Protein AF-A0A929D8M7-F1 (afdb_monomer_lite)

Sequence (60 aa):
MGIPYYPGCTLSTKAKGYDRSGRAVAKALGLELEELPEWQCCGATFPLMLDDSMALIAPT

Radius of gyration: 15.03 Å; chains: 1; bounding box: 38×21×31 Å

Foldseek 3Di:
DADEDDCADCCVPPVVVVVVVVCVVCVVVVHHYDYDPDDDHPPDDDPPDPPVVVVVPPDD

Structure (mmCIF, N/CA/C/O backbone):
data_AF-A0A929D8M7-F1
#
_entry.id   AF-A0A929D8M7-F1
#
loop_
_atom_site.group_PDB
_atom_site.id
_atom_site.type_symbol
_atom_site.label_atom_id
_atom_site.label_alt_id
_atom_site.label_comp_id
_atom_site.label_asym_id
_atom_site.label_entity_id
_atom_site.label_seq_id
_atom_site.pdbx_PDB_ins_code
_atom_site.Cartn_x
_atom_site.Cartn_y
_atom_site.Cartn_z
_atom_site.occupancy
_atom_site.B_iso_or_equiv
_atom_site.auth_seq_id
_atom_site.auth_comp_id
_atom_site.auth_asym_id
_atom_site.auth_atom_id
_atom_site.pdbx_PDB_model_num
ATOM 1 N N . MET A 1 1 ? -11.736 -5.404 15.818 1.00 63.06 1 MET A N 1
ATOM 2 C CA . MET A 1 1 ? -10.451 -4.678 15.822 1.00 63.06 1 MET A CA 1
ATOM 3 C C . MET A 1 1 ? -9.904 -4.796 14.412 1.00 63.06 1 MET A C 1
ATOM 5 O O . MET A 1 1 ? -9.756 -5.927 13.964 1.00 63.06 1 MET A O 1
ATOM 9 N N . GLY A 1 2 ? -9.793 -3.684 13.682 1.00 83.88 2 GLY A N 1
ATOM 10 C CA . GLY A 1 2 ? -9.355 -3.683 12.282 1.00 83.88 2 GLY A CA 1
ATOM 11 C C . GLY A 1 2 ? -7.876 -4.042 12.152 1.00 83.88 2 GLY A C 1
ATOM 12 O O . GLY A 1 2 ? -7.112 -3.915 13.110 1.00 83.88 2 GLY A O 1
ATOM 13 N N . ILE A 1 3 ? -7.478 -4.531 10.983 1.00 92.19 3 ILE A N 1
ATOM 14 C CA . ILE A 1 3 ? -6.078 -4.800 10.655 1.00 92.19 3 ILE A CA 1
ATOM 15 C C . ILE A 1 3 ? -5.462 -3.489 10.156 1.00 92.19 3 ILE A C 1
ATOM 17 O O . ILE A 1 3 ? -5.986 -2.923 9.193 1.00 92.19 3 ILE A O 1
ATOM 21 N N . PRO A 1 4 ? -4.359 -3.008 10.759 1.00 93.94 4 PRO A N 1
ATOM 22 C CA . PRO A 1 4 ? -3.698 -1.797 10.300 1.00 93.94 4 PRO A CA 1
ATOM 23 C C . PRO A 1 4 ? -3.155 -1.996 8.883 1.00 93.94 4 PRO A C 1
ATOM 25 O O . PRO A 1 4 ? -2.465 -2.973 8.589 1.00 93.94 4 PRO A O 1
ATOM 28 N N . TYR A 1 5 ? -3.470 -1.053 8.005 1.00 94.94 5 TYR A N 1
ATOM 29 C CA . TYR A 1 5 ? -3.152 -1.095 6.589 1.00 94.94 5 TYR A CA 1
ATOM 30 C C . TYR A 1 5 ? -2.195 0.034 6.211 1.00 94.94 5 TYR A C 1
ATOM 32 O O . TYR A 1 5 ? -2.448 1.212 6.467 1.00 94.94 5 TYR A O 1
ATOM 40 N N . TYR A 1 6 ? -1.095 -0.347 5.569 1.00 95.19 6 TYR A N 1
ATOM 41 C CA . TYR A 1 6 ? -0.087 0.552 5.026 1.00 95.19 6 TYR A CA 1
ATOM 42 C C . TYR A 1 6 ? -0.101 0.445 3.493 1.00 9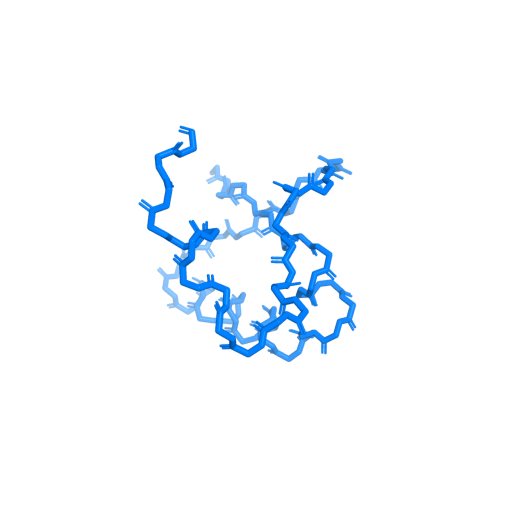5.19 6 TYR A C 1
ATOM 44 O O . TYR A 1 6 ? 0.423 -0.534 2.956 1.00 95.19 6 TYR A O 1
ATOM 52 N N . PRO A 1 7 ? -0.680 1.414 2.762 1.00 93.88 7 PRO A N 1
ATOM 53 C CA . PRO A 1 7 ? -0.624 1.407 1.299 1.00 93.88 7 PRO A CA 1
ATOM 54 C C . PRO A 1 7 ? 0.766 1.792 0.771 1.00 93.88 7 PRO A C 1
ATOM 56 O O . PRO A 1 7 ? 1.170 1.388 -0.319 1.00 93.88 7 PRO A O 1
ATOM 59 N N . GLY A 1 8 ? 1.521 2.598 1.520 1.00 94.19 8 GLY A N 1
ATOM 60 C CA . GLY A 1 8 ? 2.770 3.185 1.044 1.00 94.19 8 GLY A CA 1
ATOM 61 C C . GLY A 1 8 ? 2.579 4.107 -0.168 1.00 94.19 8 GLY A C 1
ATOM 62 O O . GLY A 1 8 ? 1.472 4.337 -0.666 1.00 94.19 8 GLY A O 1
ATOM 63 N N . CYS A 1 9 ? 3.675 4.681 -0.665 1.00 93.31 9 CYS A N 1
ATOM 64 C CA . CYS A 1 9 ? 3.616 5.702 -1.714 1.00 93.31 9 CYS A CA 1
ATOM 65 C C . CYS A 1 9 ? 3.143 5.146 -3.070 1.00 93.31 9 CYS A C 1
ATOM 67 O O . CYS A 1 9 ? 2.380 5.809 -3.775 1.00 93.31 9 CYS A O 1
ATOM 69 N N . THR A 1 10 ? 3.546 3.927 -3.435 1.00 93.12 10 THR A N 1
ATOM 70 C CA . THR A 1 10 ? 3.257 3.339 -4.750 1.00 93.12 10 THR A CA 1
ATOM 71 C C . THR A 1 10 ? 1.775 3.034 -4.942 1.00 93.12 10 THR A C 1
ATOM 73 O O . THR A 1 10 ? 1.199 3.504 -5.925 1.00 93.12 10 THR A O 1
ATOM 76 N N . LEU A 1 11 ? 1.131 2.308 -4.019 1.00 94.88 11 LEU A N 1
ATOM 77 C CA . LEU A 1 11 ? -0.306 2.003 -4.107 1.00 94.88 11 LEU A CA 1
ATOM 78 C C . LEU A 1 11 ? -1.152 3.275 -3.958 1.00 94.88 11 LEU A C 1
ATOM 80 O O . LEU A 1 11 ? -2.153 3.419 -4.659 1.00 94.88 11 LEU A O 1
ATOM 84 N N . SER A 1 12 ? -0.700 4.241 -3.151 1.00 92.00 12 SER A N 1
ATOM 85 C CA . SER A 1 12 ? -1.391 5.527 -2.973 1.00 92.00 12 SER A CA 1
ATOM 86 C C . SER A 1 12 ? -1.339 6.432 -4.210 1.00 92.00 12 SER A C 1
ATOM 88 O O . SER A 1 12 ? -2.235 7.252 -4.415 1.00 92.00 12 SER A O 1
ATOM 90 N N . THR A 1 13 ? -0.310 6.314 -5.059 1.00 92.06 13 THR A N 1
ATOM 91 C CA . THR A 1 13 ? -0.088 7.242 -6.186 1.00 92.06 13 THR A CA 1
ATOM 92 C C . THR A 1 13 ? -0.222 6.583 -7.558 1.00 92.06 13 THR A C 1
ATOM 94 O O . THR A 1 13 ? -1.119 6.956 -8.316 1.00 92.06 13 THR A O 1
ATOM 97 N N . LYS A 1 14 ? 0.637 5.611 -7.887 1.00 92.31 14 LYS A N 1
ATOM 98 C CA . LYS A 1 14 ? 0.732 4.998 -9.224 1.00 92.31 14 LYS A CA 1
ATOM 99 C C . LYS A 1 14 ? -0.119 3.741 -9.375 1.00 92.31 14 LYS A C 1
ATOM 101 O O . LYS A 1 14 ? -0.710 3.518 -10.425 1.00 92.31 14 LYS A O 1
ATOM 106 N N . ALA A 1 15 ? -0.204 2.934 -8.325 1.00 93.81 15 ALA A N 1
ATOM 107 C CA . ALA A 1 15 ? -0.805 1.605 -8.326 1.00 93.81 15 ALA A CA 1
ATOM 108 C C . ALA A 1 15 ? -2.175 1.572 -7.617 1.00 93.81 15 ALA A C 1
ATOM 110 O O . ALA A 1 15 ? -2.532 0.579 -6.989 1.00 93.81 15 ALA A O 1
ATOM 111 N N . LYS A 1 16 ? -2.980 2.635 -7.754 1.00 95.38 16 LYS A N 1
ATOM 112 C CA . LYS A 1 16 ? -4.301 2.764 -7.100 1.00 95.38 16 LYS A CA 1
ATOM 113 C C . LYS A 1 16 ? -5.274 1.630 -7.439 1.00 95.38 16 LYS A C 1
ATOM 115 O O . LYS A 1 16 ? -6.150 1.308 -6.644 1.00 95.38 16 LYS A O 1
ATOM 120 N N . GLY A 1 17 ? -5.145 1.033 -8.626 1.00 96.75 17 GLY A N 1
ATOM 121 C CA . GLY A 1 17 ? -5.934 -0.141 -9.011 1.00 96.75 17 GLY A CA 1
ATOM 122 C C . GLY A 1 17 ? -5.651 -1.347 -8.112 1.00 96.75 17 GLY A C 1
ATOM 123 O O . GLY A 1 17 ? -6.591 -1.996 -7.663 1.00 96.75 17 GLY A O 1
ATOM 124 N N . TYR A 1 18 ? -4.374 -1.577 -7.788 1.00 95.69 18 TYR A N 1
ATOM 125 C CA . TYR A 1 18 ? -3.948 -2.660 -6.905 1.00 95.69 18 TYR A CA 1
ATOM 126 C C . TYR A 1 18 ? -4.368 -2.429 -5.450 1.00 95.69 18 TYR A C 1
ATOM 128 O O . TYR A 1 18 ? -4.796 -3.376 -4.795 1.00 95.69 18 TYR A O 1
ATOM 136 N N . ASP A 1 19 ? -4.331 -1.180 -4.969 1.00 95.94 19 ASP A N 1
ATOM 137 C CA . ASP A 1 19 ? -4.889 -0.815 -3.656 1.00 95.94 19 ASP A CA 1
ATOM 138 C C . ASP A 1 19 ? -6.370 -1.207 -3.553 1.00 95.94 19 ASP A C 1
ATOM 140 O O . ASP A 1 19 ? -6.780 -1.942 -2.654 1.00 95.94 19 ASP A O 1
ATOM 144 N N . ARG A 1 20 ? -7.171 -0.783 -4.539 1.00 95.62 20 ARG A N 1
ATOM 145 C CA . ARG A 1 20 ? -8.609 -1.075 -4.582 1.00 95.62 20 ARG A CA 1
ATOM 146 C C . ARG A 1 20 ? -8.886 -2.571 -4.649 1.00 95.62 20 ARG A C 1
ATOM 148 O O . ARG A 1 20 ? -9.749 -3.050 -3.916 1.00 95.62 20 ARG A O 1
ATOM 155 N N . SER A 1 21 ? -8.172 -3.308 -5.503 1.00 97.12 21 SER A N 1
ATOM 156 C CA . SER A 1 21 ? -8.349 -4.760 -5.597 1.00 97.12 21 SER A CA 1
ATOM 157 C C . SER A 1 21 ? -7.937 -5.465 -4.307 1.00 97.12 21 SER A C 1
ATOM 159 O O . SE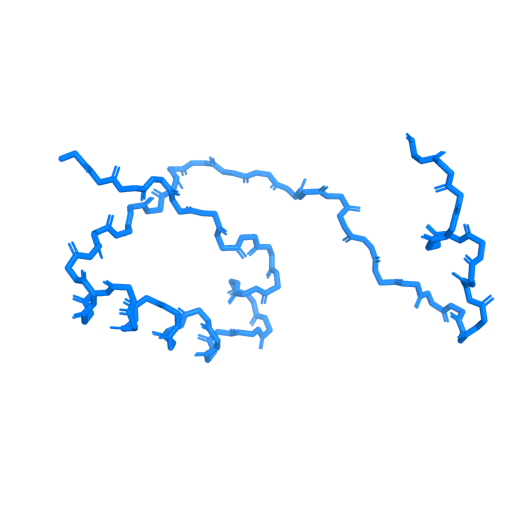R A 1 21 ? -8.653 -6.351 -3.855 1.00 97.12 21 SER A O 1
ATOM 161 N N . GLY A 1 22 ? -6.835 -5.045 -3.678 1.00 95.38 22 GLY A N 1
ATOM 162 C CA . GLY A 1 22 ? -6.361 -5.614 -2.416 1.00 95.38 22 GLY A CA 1
ATOM 163 C C . GLY A 1 22 ? -7.377 -5.433 -1.290 1.00 95.38 22 GLY A C 1
ATOM 164 O O . GLY A 1 22 ? -7.735 -6.399 -0.619 1.00 95.38 22 GLY A O 1
ATOM 165 N N . ARG A 1 23 ? -7.933 -4.224 -1.149 1.00 95.31 23 ARG A N 1
ATOM 166 C CA . ARG A 1 23 ? -8.999 -3.940 -0.174 1.00 95.31 23 ARG A CA 1
ATOM 167 C C . ARG A 1 23 ? -10.283 -4.712 -0.462 1.00 95.31 23 ARG A C 1
ATOM 169 O O . ARG A 1 23 ? -10.913 -5.210 0.466 1.00 95.31 23 ARG A O 1
ATOM 176 N N . ALA A 1 24 ? -10.668 -4.842 -1.733 1.00 96.38 24 ALA A N 1
ATOM 177 C CA . ALA A 1 24 ? -11.848 -5.614 -2.117 1.00 96.38 24 ALA A CA 1
ATOM 178 C C . ALA A 1 24 ? -11.698 -7.103 -1.764 1.00 96.38 24 ALA A C 1
ATOM 180 O O . ALA A 1 24 ? -12.628 -7.698 -1.219 1.00 96.38 24 ALA A O 1
ATOM 181 N N . VAL A 1 25 ? -10.523 -7.687 -2.019 1.00 96.94 25 VAL A N 1
ATOM 182 C CA . VAL A 1 25 ? -10.210 -9.074 -1.644 1.00 96.94 25 VAL A CA 1
ATOM 183 C C . VAL A 1 25 ? -10.190 -9.237 -0.126 1.00 96.94 25 VAL A C 1
ATOM 185 O O . VAL A 1 25 ? -10.807 -10.165 0.385 1.00 96.94 25 VAL A O 1
ATOM 188 N N . ALA A 1 26 ? -9.553 -8.320 0.606 1.00 95.38 26 ALA A N 1
ATOM 189 C CA . ALA A 1 26 ? -9.534 -8.357 2.066 1.00 95.38 26 ALA A CA 1
ATOM 190 C C . ALA A 1 26 ? -10.954 -8.337 2.651 1.00 95.38 26 ALA A C 1
ATOM 192 O O . ALA A 1 26 ? -11.300 -9.199 3.457 1.00 95.38 26 ALA A O 1
ATOM 193 N N . LYS A 1 27 ? -11.819 -7.451 2.143 1.00 95.12 27 LYS A N 1
ATOM 194 C CA . LYS A 1 27 ? -13.232 -7.402 2.528 1.00 95.12 27 LYS A CA 1
ATOM 195 C C . LYS A 1 27 ? -13.969 -8.708 2.214 1.00 95.12 27 LYS A C 1
ATOM 197 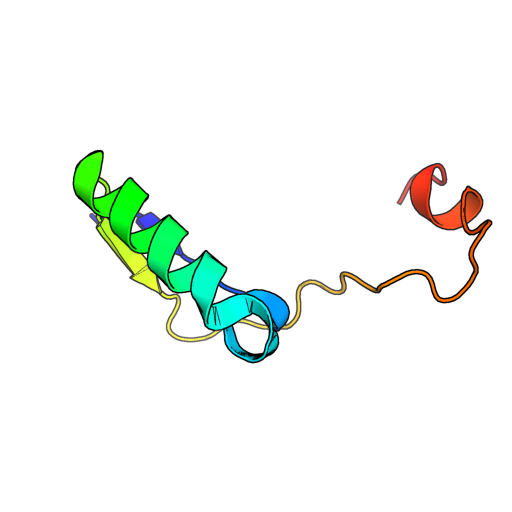O O . LYS A 1 27 ? -14.753 -9.173 3.036 1.00 95.12 27 LYS A O 1
ATOM 202 N N . ALA A 1 28 ? -13.716 -9.314 1.052 1.00 97.06 28 ALA A N 1
ATOM 203 C CA . ALA A 1 28 ? -14.311 -10.601 0.679 1.00 97.06 28 ALA A CA 1
ATOM 204 C C . ALA A 1 28 ? -13.869 -11.752 1.604 1.00 97.06 28 ALA A C 1
ATOM 206 O O . ALA A 1 28 ? -14.633 -12.687 1.823 1.00 97.06 28 ALA A O 1
ATOM 207 N N . LEU A 1 29 ? -12.668 -11.660 2.180 1.00 95.94 29 LEU A N 1
ATOM 208 C CA . LEU A 1 29 ? -12.143 -12.594 3.180 1.00 95.94 29 LEU A CA 1
ATOM 209 C C . LEU A 1 29 ? -12.615 -12.281 4.613 1.00 95.94 29 LEU A C 1
ATOM 211 O O . LEU A 1 29 ? -12.219 -12.974 5.547 1.00 95.94 29 LEU A O 1
ATOM 215 N N . GLY A 1 30 ? -13.448 -11.252 4.805 1.00 94.94 30 GLY A N 1
ATOM 216 C CA . GLY A 1 30 ? -13.908 -10.814 6.126 1.00 94.94 30 GLY A CA 1
ATOM 217 C C . GLY A 1 30 ? -12.852 -10.052 6.932 1.00 94.94 30 GLY A C 1
ATOM 218 O O . GLY A 1 30 ? -12.981 -9.930 8.148 1.00 94.94 30 GLY A O 1
ATOM 219 N N . LEU A 1 31 ? -11.804 -9.552 6.273 1.00 94.81 31 LEU A N 1
ATOM 220 C CA . LEU A 1 31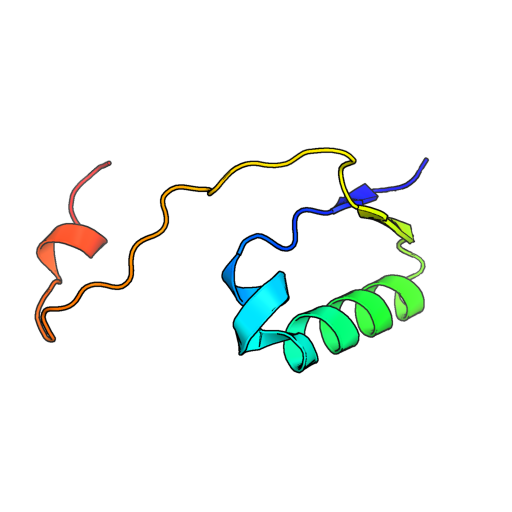 ? -10.763 -8.728 6.878 1.00 94.81 31 LEU A CA 1
ATOM 221 C C . LEU A 1 31 ? -11.120 -7.250 6.707 1.00 94.81 31 LEU A C 1
ATOM 223 O O . LEU A 1 31 ? -11.269 -6.766 5.584 1.00 94.81 31 LEU A O 1
ATOM 227 N N . GLU A 1 32 ? -11.204 -6.528 7.820 1.00 93.19 32 GLU A N 1
ATOM 228 C CA . GLU A 1 32 ? -11.392 -5.078 7.806 1.00 93.19 32 GLU A CA 1
ATOM 229 C C . GLU A 1 32 ? -10.022 -4.394 7.848 1.00 93.19 32 GLU A C 1
ATOM 231 O O . GLU A 1 3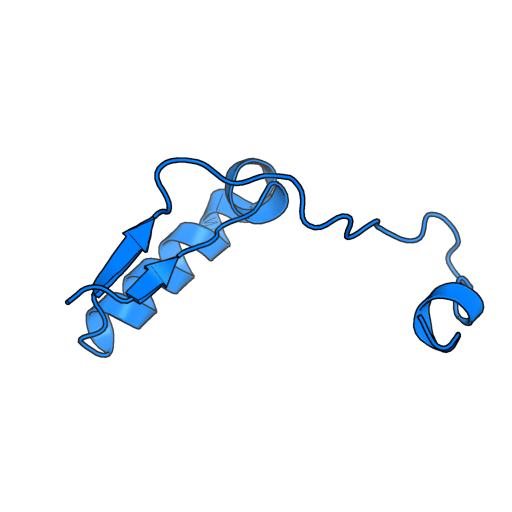2 ? -9.310 -4.492 8.849 1.00 93.19 32 GLU A O 1
ATOM 236 N N . LEU A 1 33 ? -9.640 -3.744 6.747 1.00 94.56 33 LEU A N 1
ATOM 237 C CA . LEU A 1 33 ? -8.378 -3.013 6.624 1.00 94.56 33 LEU A CA 1
ATOM 238 C C . LEU A 1 33 ? -8.579 -1.546 7.011 1.00 94.56 33 LEU A C 1
ATOM 240 O O . LEU A 1 33 ? -9.269 -0.808 6.307 1.00 94.56 33 LEU A O 1
ATOM 244 N N . GLU A 1 34 ? -7.930 -1.118 8.087 1.00 94.56 34 GLU A N 1
ATOM 245 C CA . GLU A 1 34 ? -7.972 0.256 8.584 1.00 94.56 34 GLU A CA 1
ATOM 246 C C . GLU A 1 34 ? -6.656 0.956 8.256 1.00 94.56 34 GLU A C 1
ATOM 248 O O . GLU A 1 34 ? -5.591 0.537 8.706 1.00 94.56 34 GLU A O 1
ATOM 253 N N . GLU A 1 35 ? -6.703 1.999 7.428 1.00 93.19 35 GLU A N 1
ATOM 254 C CA . GLU A 1 35 ? -5.486 2.725 7.071 1.00 93.19 35 GLU A CA 1
ATOM 255 C C . GLU A 1 35 ? -4.921 3.484 8.274 1.00 93.19 35 GLU A C 1
ATOM 257 O O . GLU A 1 35 ? -5.658 4.129 9.019 1.00 93.19 35 GLU A O 1
ATOM 262 N N . LEU A 1 36 ? -3.600 3.409 8.445 1.00 93.12 36 LEU A N 1
ATOM 263 C CA . LEU A 1 36 ? -2.888 4.146 9.486 1.00 93.12 36 LEU A CA 1
ATOM 264 C C . LEU A 1 36 ? -3.113 5.663 9.314 1.00 93.12 36 LEU A C 1
ATOM 266 O O . LEU A 1 36 ? -2.965 6.161 8.197 1.00 93.12 36 LEU A O 1
ATOM 270 N N . PRO A 1 37 ? -3.403 6.414 10.395 1.00 91.62 37 PRO A N 1
ATOM 271 C CA . PRO A 1 37 ? -3.662 7.856 10.312 1.00 91.62 37 PRO A CA 1
ATOM 272 C C . PRO A 1 37 ? -2.449 8.633 9.795 1.00 91.62 37 PRO A C 1
ATOM 274 O O . PRO A 1 37 ? -2.597 9.637 9.103 1.00 91.62 37 PRO A O 1
ATOM 277 N N . GLU A 1 38 ? -1.252 8.139 10.105 1.00 93.12 38 GLU A N 1
ATOM 278 C CA . GLU A 1 38 ? 0.008 8.656 9.602 1.00 93.12 38 GLU A CA 1
ATOM 279 C C . GLU A 1 38 ? 0.941 7.496 9.274 1.00 93.12 38 GLU A C 1
ATOM 281 O O . GLU A 1 38 ? 1.055 6.521 10.022 1.00 93.12 38 GLU A O 1
ATOM 286 N N . TRP A 1 39 ? 1.635 7.615 8.148 1.00 94.56 39 TRP A N 1
ATOM 287 C CA . TRP A 1 39 ? 2.661 6.674 7.741 1.00 94.56 39 TRP A CA 1
ATOM 288 C C . TRP A 1 39 ? 3.722 7.375 6.892 1.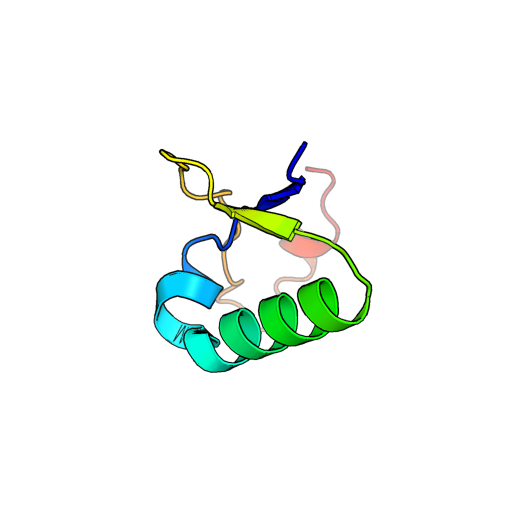00 94.56 39 TRP A C 1
ATOM 290 O O . TRP A 1 39 ? 3.462 8.375 6.226 1.00 94.56 39 TRP A O 1
ATOM 300 N N . GLN A 1 40 ? 4.948 6.861 6.946 1.00 92.75 40 GLN A N 1
ATOM 301 C CA . GLN A 1 40 ? 6.111 7.428 6.261 1.00 92.75 40 GLN A CA 1
ATOM 302 C C . GLN A 1 40 ? 6.552 6.507 5.115 1.00 92.75 40 GLN A C 1
ATOM 304 O O . GLN A 1 40 ? 6.088 5.369 4.987 1.00 92.75 40 GLN A O 1
ATOM 309 N N . CYS A 1 41 ? 7.449 6.985 4.253 1.00 91.81 41 CYS A N 1
ATOM 310 C CA . CYS A 1 41 ? 8.034 6.151 3.205 1.00 91.81 41 CYS A CA 1
ATOM 311 C C . CYS A 1 41 ? 8.807 4.974 3.824 1.00 91.81 41 CYS A C 1
ATOM 313 O O . CYS A 1 41 ? 9.622 5.178 4.718 1.00 91.81 41 CYS A O 1
ATOM 315 N N . CYS A 1 42 ? 8.591 3.754 3.325 1.00 91.44 42 CYS A N 1
ATOM 316 C CA . CYS A 1 42 ? 9.294 2.555 3.790 1.00 91.44 42 CYS A CA 1
ATOM 317 C C . CYS A 1 42 ? 10.769 2.481 3.348 1.00 91.44 42 CYS A C 1
ATOM 319 O O . CYS A 1 42 ? 11.465 1.545 3.724 1.00 91.44 42 CYS A O 1
ATOM 321 N N . GLY A 1 43 ? 11.242 3.423 2.526 1.00 89.19 43 GLY A N 1
ATOM 322 C CA . GLY A 1 43 ? 12.614 3.444 2.004 1.00 89.19 43 GLY A CA 1
ATOM 323 C C . GLY A 1 43 ? 12.858 2.523 0.804 1.00 89.19 43 GLY A C 1
ATOM 324 O O . GLY A 1 43 ? 13.954 2.533 0.244 1.00 89.19 43 GLY A O 1
ATOM 325 N N . ALA A 1 44 ? 11.847 1.767 0.361 1.00 84.81 44 ALA A N 1
ATOM 326 C CA . ALA A 1 44 ? 11.958 0.934 -0.830 1.00 84.81 44 ALA A CA 1
ATOM 327 C C . ALA A 1 44 ? 12.247 1.804 -2.063 1.00 84.81 44 ALA A C 1
ATOM 329 O O . ALA A 1 44 ? 11.476 2.701 -2.410 1.00 84.81 44 ALA A O 1
ATOM 330 N N . THR A 1 45 ? 13.368 1.522 -2.721 1.00 80.00 45 THR A N 1
ATOM 331 C CA . THR A 1 45 ? 13.834 2.249 -3.902 1.00 80.00 45 THR A CA 1
ATOM 332 C C . THR A 1 45 ? 13.824 1.308 -5.096 1.00 80.00 45 THR A C 1
ATOM 334 O O . THR A 1 45 ? 14.170 0.136 -4.971 1.00 80.00 45 THR A O 1
ATOM 337 N N . PHE A 1 46 ? 13.408 1.812 -6.257 1.00 72.81 46 PHE A N 1
ATOM 338 C CA . PHE A 1 46 ? 13.544 1.054 -7.495 1.00 72.81 46 PHE A CA 1
ATOM 339 C C . PHE A 1 46 ? 15.008 1.106 -7.941 1.00 72.81 46 PHE A C 1
ATOM 341 O O . PHE A 1 46 ? 15.519 2.217 -8.118 1.00 72.81 46 PHE A O 1
ATOM 348 N N . PRO A 1 47 ? 15.677 -0.045 -8.133 1.00 71.06 47 PRO A N 1
ATOM 349 C CA . PRO A 1 47 ? 17.013 -0.049 -8.703 1.00 71.06 47 PRO A CA 1
ATOM 350 C C . PRO A 1 47 ? 16.952 0.591 -10.092 1.00 71.06 47 PRO A C 1
ATOM 352 O O . PRO A 1 47 ? 16.152 0.200 -10.942 1.00 71.06 47 PRO A O 1
ATOM 355 N N . LEU A 1 48 ? 17.755 1.634 -10.301 1.00 72.94 48 LEU A N 1
ATOM 356 C CA . LEU A 1 48 ? 17.828 2.343 -11.584 1.00 72.94 48 LEU A CA 1
ATOM 357 C C . LEU A 1 48 ? 18.719 1.604 -12.593 1.00 72.94 48 LEU A C 1
ATOM 359 O O . LEU A 1 48 ? 18.649 1.872 -13.791 1.00 72.94 48 LEU A O 1
ATOM 363 N N . MET A 1 49 ? 19.557 0.686 -12.111 1.00 74.06 49 MET A N 1
ATOM 364 C CA . MET A 1 49 ? 20.449 -0.135 -12.921 1.00 74.06 49 MET A CA 1
ATOM 365 C C . MET A 1 49 ? 19.748 -1.456 -13.252 1.00 74.06 49 MET A C 1
ATOM 367 O O . MET A 1 49 ? 19.201 -2.101 -12.359 1.00 74.06 49 MET A O 1
ATOM 371 N N . LEU A 1 50 ? 19.774 -1.872 -14.526 1.00 67.56 50 LEU A N 1
ATOM 372 C CA . LEU A 1 50 ? 19.201 -3.163 -14.938 1.00 67.56 50 LEU A CA 1
ATOM 373 C C . LEU A 1 50 ? 19.876 -4.349 -14.229 1.00 67.56 50 LEU A C 1
ATOM 375 O O . LEU A 1 50 ? 19.206 -5.331 -13.925 1.00 67.56 50 LEU A O 1
ATOM 379 N N . ASP A 1 51 ? 21.169 -4.220 -13.925 1.00 71.50 51 ASP A N 1
ATOM 380 C CA . ASP A 1 51 ? 21.987 -5.238 -13.263 1.00 71.50 51 ASP A CA 1
ATOM 381 C C . ASP A 1 51 ? 22.294 -4.866 -11.801 1.00 71.50 51 ASP A C 1
ATOM 383 O O . ASP A 1 51 ? 23.416 -5.026 -11.324 1.00 71.50 51 ASP A O 1
ATOM 387 N N . ASP A 1 52 ? 21.308 -4.351 -11.059 1.00 71.88 52 ASP A N 1
ATOM 388 C CA . ASP A 1 52 ? 21.463 -4.059 -9.624 1.00 71.88 52 ASP A CA 1
ATOM 389 C C . ASP A 1 52 ? 21.307 -5.315 -8.747 1.00 71.88 52 ASP A C 1
ATOM 391 O O . ASP A 1 52 ? 20.602 -5.340 -7.734 1.00 71.88 52 ASP A O 1
ATOM 395 N N . SER A 1 53 ? 21.949 -6.414 -9.154 1.00 70.69 53 SER A N 1
ATOM 396 C CA . SER A 1 53 ? 21.924 -7.656 -8.382 1.00 70.69 53 SER A CA 1
ATOM 397 C C . SER A 1 53 ? 22.528 -7.446 -6.998 1.00 70.69 53 SER A C 1
ATOM 399 O O . SER A 1 53 ? 22.086 -8.073 -6.043 1.00 70.69 53 SER A O 1
ATOM 401 N N . MET A 1 54 ? 23.505 -6.539 -6.880 1.00 68.31 54 MET A N 1
ATOM 402 C CA . MET A 1 54 ? 24.167 -6.213 -5.620 1.00 68.31 54 MET A CA 1
ATOM 403 C C . MET A 1 54 ? 23.198 -5.635 -4.586 1.00 68.31 54 MET A C 1
ATOM 405 O O . MET A 1 54 ? 23.236 -6.096 -3.451 1.00 68.31 54 MET A O 1
ATOM 409 N N . ALA A 1 55 ? 22.299 -4.712 -4.948 1.00 66.94 55 ALA A N 1
ATOM 410 C CA . ALA A 1 55 ? 21.307 -4.195 -4.000 1.00 66.94 55 ALA A CA 1
ATOM 411 C C . ALA A 1 55 ? 20.274 -5.250 -3.562 1.00 66.94 55 ALA A C 1
ATOM 413 O O . ALA A 1 55 ? 19.729 -5.152 -2.466 1.00 66.94 55 ALA A O 1
ATOM 414 N N . LEU A 1 56 ? 20.010 -6.264 -4.395 1.00 65.31 56 LEU A N 1
ATOM 415 C CA . LEU A 1 56 ? 19.053 -7.337 -4.096 1.00 65.31 56 LEU A CA 1
ATOM 416 C C . LEU A 1 56 ? 19.647 -8.480 -3.257 1.00 65.31 56 LEU A C 1
ATOM 418 O O . LEU A 1 56 ? 18.908 -9.136 -2.528 1.00 65.31 56 LEU A O 1
ATOM 422 N N . ILE A 1 57 ? 20.951 -8.751 -3.386 1.00 75.00 57 ILE A N 1
ATOM 423 C CA . ILE A 1 57 ? 21.635 -9.863 -2.693 1.00 75.00 57 ILE A CA 1
ATOM 424 C C . ILE A 1 57 ? 22.485 -9.415 -1.505 1.00 75.00 57 ILE A C 1
ATOM 426 O O . ILE A 1 57 ? 22.899 -10.260 -0.709 1.00 75.00 57 ILE A O 1
ATOM 430 N N . ALA A 1 58 ? 22.803 -8.122 -1.398 1.00 63.72 58 ALA A N 1
ATOM 431 C CA . ALA A 1 58 ? 23.555 -7.620 -0.261 1.00 63.72 58 ALA A CA 1
ATOM 432 C C . ALA A 1 58 ? 22.720 -7.775 1.021 1.00 63.72 58 ALA A C 1
ATOM 434 O O . ALA A 1 58 ? 21.524 -7.477 1.017 1.00 63.72 58 ALA A O 1
ATOM 435 N N . PRO A 1 59 ? 23.331 -8.231 2.126 1.00 59.56 59 PRO A N 1
ATOM 436 C CA . PRO A 1 59 ? 22.656 -8.254 3.411 1.00 59.56 59 PRO A CA 1
ATOM 437 C C . PRO A 1 59 ? 22.435 -6.804 3.855 1.00 59.56 59 PRO A C 1
ATOM 439 O O . PRO A 1 59 ? 23.397 -6.056 4.032 1.00 59.56 59 PRO A O 1
ATOM 442 N N . THR A 1 60 ? 21.167 -6.411 3.963 1.00 55.00 60 THR A N 1
ATOM 443 C CA . THR A 1 60 ? 20.732 -5.122 4.521 1.00 55.00 60 THR A CA 1
ATOM 444 C C . THR A 1 60 ? 20.973 -5.051 6.016 1.00 55.00 60 THR A C 1
ATOM 446 O O . THR A 1 60 ? 20.644 -6.061 6.685 1.00 55.00 60 THR A O 1
#

pLDDT: mean 86.68, std 11.91, range [55.0, 97.12]

Secondary structure (DSSP, 8-state):
-PEEE--HHHHHHT-HHHHHHHHHHHHHTT--EEE-SS---------SSTT-HHHHHS--